Protein AF-A0A940QTY8-F1 (afdb_monomer)

Sequence (105 aa):
MDQAISETNRRRKIQEAYNQEHGITPQTVKKSVRNIMASIYEADYLTIPAVSDVEEAYVSIKEIPLMIQKLKTEMKEAASHLEFERAAEIRDKIHRLEEMELKIG

Secondary structure (DSSP, 8-state):
-HHHHHHHHHHHHHHHHHHHHTTPPP---------TTHHHHTTT----------------TTTHHHHHHHHHHHHHHHHHTT-HHHHHHHHHHHHHHHHHHHHH-

pLDDT: mean 78.76, std 20.01, range [36.22, 97.88]

Mean predicted aligned error: 15.87 Å

Structure (mmCIF, N/CA/C/O backbone):
data_AF-A0A940QTY8-F1
#
_entry.id   AF-A0A940QTY8-F1
#
loop_
_atom_site.group_PDB
_atom_site.id
_atom_site.type_symbol
_atom_site.label_atom_id
_atom_site.label_alt_id
_atom_site.label_comp_id
_atom_site.label_asym_id
_atom_site.label_entity_id
_atom_site.label_seq_id
_atom_site.pdbx_PDB_ins_code
_atom_site.Cartn_x
_atom_site.Cartn_y
_atom_site.Cartn_z
_atom_site.occupancy
_atom_site.B_iso_or_equiv
_atom_site.auth_seq_id
_atom_site.auth_comp_id
_atom_site.auth_asym_id
_atom_site.auth_atom_id
_atom_site.pdbx_PDB_model_num
ATOM 1 N N . MET A 1 1 ? 10.188 7.078 23.106 1.00 65.44 1 MET A N 1
ATOM 2 C CA . MET A 1 1 ? 9.617 5.775 22.689 1.00 65.44 1 MET A CA 1
ATOM 3 C C . MET A 1 1 ? 8.680 5.229 23.768 1.00 65.44 1 MET A C 1
ATOM 5 O O . MET A 1 1 ? 7.550 4.871 23.461 1.00 65.44 1 MET A O 1
ATOM 9 N N . ASP A 1 2 ? 9.090 5.305 25.034 1.00 81.88 2 ASP A N 1
ATOM 10 C CA . ASP A 1 2 ? 8.349 4.789 26.198 1.00 81.88 2 ASP A CA 1
ATOM 11 C C . ASP A 1 2 ? 6.945 5.379 26.396 1.00 81.88 2 ASP A C 1
ATOM 13 O O . ASP A 1 2 ? 6.023 4.667 26.794 1.00 81.88 2 ASP A O 1
ATOM 17 N N . GLN A 1 3 ? 6.739 6.658 26.058 1.00 89.06 3 GLN A N 1
ATOM 18 C CA . GLN A 1 3 ? 5.425 7.306 26.165 1.00 89.06 3 GLN A CA 1
ATOM 19 C C . GLN A 1 3 ? 4.392 6.714 25.193 1.00 89.06 3 GLN A C 1
ATOM 21 O O . GLN A 1 3 ? 3.261 6.444 25.589 1.00 89.06 3 GLN A O 1
ATOM 26 N N . ALA 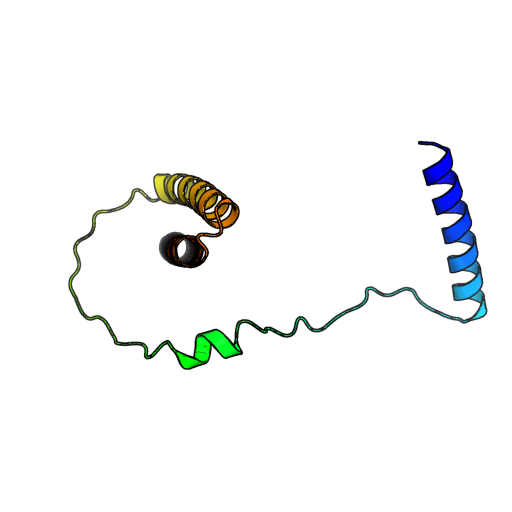A 1 4 ? 4.779 6.454 23.939 1.00 91.56 4 ALA A N 1
ATOM 27 C CA . ALA A 1 4 ? 3.879 5.892 22.929 1.00 91.56 4 ALA A CA 1
ATOM 28 C C . ALA A 1 4 ? 3.485 4.443 23.260 1.00 91.56 4 ALA A C 1
ATOM 30 O O . ALA A 1 4 ? 2.327 4.052 23.100 1.00 91.56 4 ALA A O 1
ATOM 31 N N . ILE A 1 5 ? 4.438 3.660 23.777 1.00 94.31 5 ILE A N 1
ATOM 32 C CA . ILE A 1 5 ? 4.196 2.284 24.228 1.00 94.31 5 ILE A CA 1
ATOM 33 C C . ILE A 1 5 ? 3.266 2.286 25.448 1.00 94.31 5 ILE A C 1
ATOM 35 O O . ILE A 1 5 ? 2.290 1.536 25.483 1.00 94.31 5 ILE A O 1
ATOM 39 N N . SER A 1 6 ? 3.514 3.167 26.420 1.00 95.38 6 SER A N 1
ATOM 40 C CA . SER A 1 6 ? 2.681 3.296 27.622 1.00 95.38 6 SER A CA 1
ATOM 41 C C . SER A 1 6 ? 1.244 3.697 27.287 1.00 95.38 6 SER A C 1
ATOM 43 O O . SER A 1 6 ? 0.301 3.087 27.790 1.00 95.38 6 SER A O 1
ATOM 45 N N . GLU A 1 7 ? 1.063 4.662 26.385 1.00 96.31 7 GLU A N 1
ATOM 46 C CA . GLU A 1 7 ? -0.261 5.090 25.924 1.00 96.31 7 GLU A CA 1
ATOM 47 C C . GLU A 1 7 ? -0.980 3.981 25.137 1.00 96.31 7 GLU A C 1
ATOM 49 O O . GLU A 1 7 ? -2.177 3.757 25.328 1.00 96.31 7 GLU A O 1
ATOM 54 N N . THR A 1 8 ? -0.253 3.212 24.320 1.00 95.88 8 THR A N 1
ATOM 55 C CA . THR A 1 8 ? -0.802 2.037 23.620 1.00 95.88 8 THR A CA 1
ATOM 56 C C . THR A 1 8 ? -1.308 0.990 24.611 1.00 95.88 8 THR A C 1
ATOM 58 O O . THR A 1 8 ? -2.430 0.499 24.479 1.00 95.88 8 THR A O 1
ATOM 61 N N . ASN A 1 9 ? -0.517 0.685 25.643 1.00 96.44 9 ASN A N 1
ATOM 62 C CA . ASN A 1 9 ? -0.893 -0.274 26.679 1.00 96.44 9 ASN A CA 1
ATOM 63 C C . ASN A 1 9 ? -2.088 0.216 27.506 1.00 96.44 9 ASN A C 1
ATOM 65 O O . ASN A 1 9 ? -2.982 -0.572 27.814 1.00 96.44 9 ASN A O 1
ATOM 69 N N . ARG A 1 10 ? -2.146 1.516 27.827 1.00 97.12 10 ARG A N 1
ATOM 70 C CA . ARG A 1 10 ? -3.295 2.127 28.510 1.00 97.12 10 ARG A CA 1
ATOM 71 C C . ARG A 1 10 ? -4.578 1.962 27.691 1.00 97.12 10 ARG A C 1
ATOM 73 O O . ARG A 1 10 ? -5.580 1.507 28.236 1.00 97.12 10 ARG A O 1
ATOM 80 N N . ARG A 1 11 ? -4.552 2.287 26.392 1.00 97.31 11 ARG A N 1
ATOM 81 C CA . ARG A 1 11 ? -5.718 2.148 25.497 1.00 97.31 11 ARG A CA 1
ATOM 82 C C . ARG A 1 11 ? -6.150 0.697 25.335 1.00 97.31 11 ARG A C 1
ATOM 84 O O . ARG A 1 11 ? -7.344 0.420 25.397 1.00 97.31 11 ARG A O 1
ATOM 91 N N . ARG A 1 12 ? -5.195 -0.224 25.175 1.00 96.19 12 ARG A N 1
ATOM 92 C CA . ARG A 1 12 ? -5.483 -1.654 25.016 1.00 96.19 12 ARG A CA 1
ATOM 93 C C . ARG A 1 12 ? -6.219 -2.227 26.227 1.00 96.19 12 ARG A C 1
ATOM 95 O O . ARG A 1 12 ? -7.234 -2.883 26.040 1.00 96.19 12 ARG A O 1
ATOM 102 N N . LYS A 1 13 ? -5.789 -1.895 27.451 1.00 96.88 13 LYS A N 1
ATOM 103 C CA . LYS A 1 13 ? -6.476 -2.328 28.683 1.00 96.88 13 LYS A CA 1
ATOM 104 C C . LYS A 1 13 ? -7.940 -1.881 28.733 1.00 96.88 13 LYS A C 1
ATOM 106 O O . LYS A 1 13 ? -8.805 -2.663 29.106 1.00 96.88 13 LYS A O 1
ATOM 111 N N . ILE A 1 14 ? -8.218 -0.635 28.341 1.00 97.00 14 ILE A N 1
ATOM 112 C CA . ILE A 1 14 ? -9.589 -0.098 28.302 1.00 97.00 14 ILE A CA 1
ATOM 113 C C . ILE A 1 14 ? -10.430 -0.854 27.264 1.00 97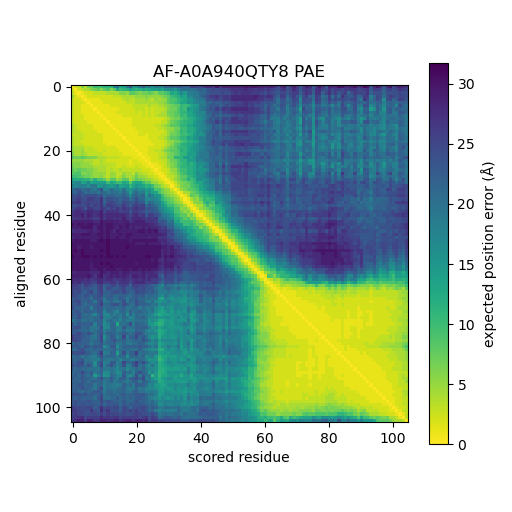.00 14 ILE A C 1
ATOM 115 O O . ILE A 1 14 ? -11.563 -1.231 27.546 1.00 97.00 14 ILE A O 1
ATOM 119 N N . GLN A 1 15 ? -9.867 -1.103 26.079 1.00 96.62 15 GLN A N 1
ATOM 120 C CA . GLN A 1 15 ? -10.546 -1.832 25.003 1.00 96.62 15 GLN A CA 1
ATOM 121 C C . GLN A 1 15 ? -10.851 -3.284 25.394 1.00 96.62 15 GLN A C 1
ATOM 123 O O . GLN A 1 15 ? -11.947 -3.764 25.134 1.00 96.62 15 GLN A O 1
ATOM 128 N N . GLU A 1 16 ? -9.911 -3.976 26.038 1.00 96.50 16 GLU A N 1
ATOM 129 C CA . GLU A 1 16 ? -10.097 -5.353 26.510 1.00 96.50 16 GLU A CA 1
ATOM 130 C C . GLU A 1 16 ? -11.180 -5.446 27.586 1.00 96.50 16 GLU A C 1
ATOM 132 O O . GLU A 1 16 ? -12.050 -6.309 27.486 1.00 96.50 16 GLU A O 1
ATOM 137 N N . ALA A 1 17 ? -11.173 -4.534 28.565 1.00 96.62 17 ALA A N 1
ATOM 138 C CA . ALA A 1 17 ? -12.197 -4.482 29.606 1.00 96.62 17 ALA A CA 1
ATOM 139 C C . ALA A 1 17 ? -13.593 -4.242 29.012 1.00 96.62 17 ALA A C 1
ATOM 141 O O . ALA A 1 17 ? -14.527 -4.980 29.316 1.00 96.62 17 ALA A O 1
ATOM 142 N N . TYR A 1 18 ? -13.711 -3.273 28.099 1.00 97.31 18 TYR A N 1
ATOM 143 C CA . TYR A 1 18 ? -14.965 -2.993 27.402 1.00 97.31 18 TYR A CA 1
ATOM 144 C C . TYR A 1 18 ? -15.452 -4.206 26.600 1.00 97.31 18 TYR A C 1
ATOM 146 O O . TYR A 1 18 ? -16.621 -4.580 26.680 1.00 97.31 18 TYR A O 1
ATOM 154 N N . ASN A 1 19 ? -14.549 -4.862 25.868 1.00 96.88 19 ASN A N 1
ATOM 155 C CA . ASN A 1 19 ? -14.883 -6.042 25.079 1.00 96.88 19 ASN A CA 1
ATOM 156 C C . ASN A 1 19 ? -15.358 -7.210 25.951 1.00 96.88 19 ASN A C 1
ATOM 158 O O . ASN A 1 19 ? -16.317 -7.879 25.581 1.00 96.88 19 ASN A O 1
ATOM 162 N N . GLN A 1 20 ? -14.723 -7.443 27.105 1.00 95.31 20 GLN A N 1
ATOM 163 C CA . GLN A 1 20 ? -15.136 -8.482 28.053 1.00 95.31 20 GLN A CA 1
ATOM 164 C C . GLN A 1 20 ? -16.509 -8.183 28.661 1.00 95.31 20 GLN A C 1
ATOM 166 O O . GLN A 1 20 ? -17.362 -9.066 28.683 1.00 95.31 20 GLN A O 1
ATOM 171 N N . GLU A 1 21 ? -16.739 -6.942 29.097 1.00 96.56 21 GLU A N 1
ATOM 172 C CA . GLU A 1 21 ? -18.019 -6.502 29.666 1.00 96.56 21 GLU A CA 1
ATOM 173 C C . GLU A 1 21 ? -19.178 -6.647 28.666 1.00 96.56 21 GLU A C 1
ATOM 175 O O . GLU A 1 21 ? -20.284 -7.023 29.045 1.00 96.56 21 GLU A O 1
ATOM 180 N N . HIS A 1 22 ? -18.916 -6.409 27.378 1.00 95.62 22 HIS A N 1
ATOM 181 C CA . HIS A 1 22 ? -19.935 -6.404 26.324 1.00 95.62 22 HIS A CA 1
ATOM 182 C C . HIS A 1 22 ? -19.964 -7.691 25.481 1.00 95.62 22 HIS A C 1
ATOM 184 O O . HIS A 1 22 ? -20.710 -7.766 24.505 1.00 95.62 22 HIS A O 1
ATOM 190 N N . GLY A 1 23 ? -19.144 -8.697 25.807 1.00 93.88 23 GLY A N 1
ATOM 191 C CA . GLY A 1 23 ? -19.044 -9.940 25.031 1.00 93.88 23 GLY A CA 1
ATOM 192 C C . GLY A 1 23 ? -18.564 -9.747 23.582 1.00 93.88 23 GLY A C 1
ATOM 193 O O . GLY A 1 23 ? -18.889 -10.549 22.705 1.00 93.88 23 GLY A O 1
ATOM 194 N N . ILE A 1 24 ? -17.807 -8.684 23.299 1.00 94.31 24 ILE A N 1
ATOM 195 C CA . ILE A 1 24 ? -17.313 -8.356 21.957 1.00 94.31 24 ILE A CA 1
ATOM 196 C C . ILE A 1 24 ? -16.056 -9.178 21.668 1.00 94.31 24 ILE A C 1
ATOM 198 O O . ILE A 1 24 ? -15.036 -9.048 22.341 1.00 94.31 24 ILE A O 1
ATOM 202 N N . THR A 1 25 ? -16.097 -9.981 20.605 1.00 92.81 25 THR A N 1
ATOM 203 C CA . THR A 1 25 ? -14.902 -10.642 20.063 1.00 92.81 25 THR A CA 1
ATOM 204 C C . THR A 1 25 ? -14.273 -9.746 18.991 1.00 92.81 25 THR A C 1
ATOM 206 O O . THR A 1 25 ? -14.934 -9.472 17.986 1.00 92.81 25 THR A O 1
ATOM 209 N N . PRO A 1 26 ? -13.018 -9.283 19.151 1.00 91.50 26 PRO A N 1
ATOM 210 C CA . PRO A 1 26 ? -12.352 -8.466 18.141 1.00 91.50 26 PRO A CA 1
ATOM 211 C C . PRO A 1 26 ? -12.240 -9.200 16.800 1.00 91.50 26 PRO A C 1
ATOM 213 O O . PRO A 1 26 ? -11.766 -10.334 16.741 1.00 91.50 26 PRO A O 1
ATOM 216 N N . GLN A 1 27 ? -12.636 -8.543 15.711 1.00 91.31 27 GLN A N 1
ATOM 217 C CA . GLN A 1 27 ? -12.519 -9.068 14.350 1.00 91.31 27 GLN A CA 1
ATOM 218 C C . GLN A 1 27 ? -11.958 -8.004 13.405 1.00 91.31 27 GLN A C 1
ATOM 220 O O . GLN A 1 27 ? -12.172 -6.805 13.588 1.00 91.31 27 GLN A O 1
ATOM 225 N N . THR A 1 28 ? -11.244 -8.442 12.366 1.00 91.44 28 THR A N 1
ATOM 226 C CA . THR A 1 28 ? -10.752 -7.548 11.314 1.00 91.44 28 THR A CA 1
ATOM 227 C C . THR A 1 28 ? -11.922 -6.981 10.516 1.00 91.44 28 THR A C 1
ATOM 229 O O . THR A 1 28 ? -12.769 -7.726 10.021 1.00 91.44 28 THR A O 1
ATOM 232 N N . VAL A 1 29 ? -11.944 -5.661 10.332 1.00 86.94 29 VAL A N 1
ATOM 233 C CA . VAL A 1 29 ? -12.947 -5.000 9.492 1.00 86.94 29 VAL A CA 1
ATOM 234 C C . VAL A 1 29 ? -12.771 -5.451 8.039 1.00 86.94 29 VAL A C 1
ATOM 236 O O . VAL A 1 29 ? -11.781 -5.112 7.392 1.00 86.94 29 VAL A O 1
ATOM 239 N N . LYS A 1 30 ? -13.749 -6.182 7.500 1.00 80.31 30 LYS A N 1
ATOM 240 C CA . LYS A 1 30 ? -13.819 -6.520 6.073 1.00 80.31 30 LYS A CA 1
ATOM 241 C C . LYS A 1 30 ? -14.614 -5.437 5.344 1.00 80.31 30 LYS A C 1
ATOM 243 O O . LYS A 1 30 ? -15.840 -5.442 5.380 1.00 80.31 30 LYS A O 1
ATOM 248 N N . LYS A 1 31 ? -13.932 -4.491 4.693 1.00 77.12 31 LYS A N 1
ATOM 249 C CA . LYS A 1 31 ? -14.582 -3.557 3.759 1.00 77.12 31 LYS A CA 1
ATOM 250 C C . LYS A 1 31 ? -14.540 -4.159 2.360 1.00 77.12 31 LYS A C 1
ATOM 252 O O . LYS A 1 31 ? -13.467 -4.527 1.891 1.00 77.12 31 LYS A O 1
ATOM 257 N N . SER A 1 32 ? -15.687 -4.238 1.689 1.00 69.06 32 SER A N 1
ATOM 258 C CA . SER A 1 32 ? -15.719 -4.513 0.253 1.00 69.06 32 SER A CA 1
ATOM 259 C C . SER A 1 32 ? -14.955 -3.394 -0.453 1.00 69.06 32 SER A C 1
ATOM 261 O O . SER A 1 32 ? -15.381 -2.235 -0.403 1.00 69.06 32 SER A O 1
ATOM 263 N N . VAL A 1 33 ? -13.827 -3.712 -1.083 1.00 64.25 33 VAL A N 1
ATOM 264 C CA . VAL A 1 33 ? -13.177 -2.778 -2.001 1.00 64.25 33 VAL A CA 1
ATOM 265 C C . VAL A 1 33 ? -14.149 -2.620 -3.163 1.00 64.25 33 VAL A C 1
ATOM 267 O O . VAL A 1 33 ? -14.330 -3.548 -3.948 1.00 64.25 33 VAL A O 1
ATOM 270 N N . ARG A 1 34 ? -14.856 -1.487 -3.239 1.00 61.03 34 ARG A N 1
ATOM 271 C CA . ARG A 1 34 ? -15.593 -1.164 -4.462 1.00 61.03 34 ARG A CA 1
ATOM 272 C C . ARG A 1 34 ? -14.537 -1.040 -5.546 1.00 61.03 34 ARG A C 1
ATOM 274 O O . ARG A 1 34 ? -13.676 -0.168 -5.461 1.00 61.03 34 ARG A O 1
ATOM 281 N N . ASN A 1 35 ? -14.568 -1.954 -6.507 1.00 54.94 35 ASN A N 1
ATOM 282 C CA . ASN A 1 35 ? -13.680 -1.926 -7.652 1.00 54.94 35 ASN A CA 1
ATOM 283 C C . ASN A 1 35 ? -14.149 -0.797 -8.581 1.00 54.94 35 ASN A C 1
ATOM 285 O O . ASN A 1 35 ? -14.866 -1.028 -9.543 1.00 54.94 35 ASN A O 1
ATOM 289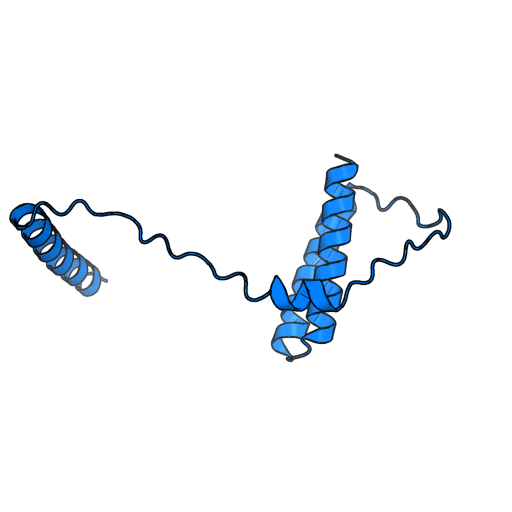 N N . ILE A 1 36 ? -13.808 0.445 -8.223 1.00 59.72 36 ILE A N 1
ATOM 290 C CA . ILE A 1 36 ? -14.148 1.654 -8.992 1.00 59.72 36 ILE A CA 1
ATOM 291 C C . ILE A 1 36 ? -13.508 1.592 -10.388 1.00 59.72 36 ILE A C 1
ATOM 293 O O . ILE A 1 36 ? -14.019 2.181 -11.333 1.00 59.72 36 ILE A O 1
ATOM 297 N N . MET A 1 37 ? -12.414 0.841 -10.530 1.00 56.56 37 MET A N 1
ATOM 298 C CA . MET A 1 37 ? -11.739 0.661 -11.809 1.00 56.56 37 MET A CA 1
ATOM 299 C C . MET A 1 37 ? -12.520 -0.273 -12.740 1.00 56.56 37 MET A C 1
ATOM 301 O O . MET A 1 37 ? -12.582 0.008 -13.927 1.00 56.56 37 MET A O 1
ATOM 305 N N . ALA A 1 38 ? -13.196 -1.314 -12.240 1.00 56.34 38 ALA A N 1
ATOM 306 C CA . ALA A 1 38 ? -13.931 -2.253 -13.098 1.00 56.34 38 ALA A CA 1
ATOM 307 C C . ALA A 1 38 ? -14.944 -1.562 -14.034 1.00 56.34 38 ALA A C 1
ATOM 309 O O . ALA A 1 38 ? -15.010 -1.897 -15.211 1.00 56.34 38 ALA A O 1
ATOM 310 N N . SER A 1 39 ? -15.658 -0.536 -13.554 1.00 53.31 39 SER A N 1
ATOM 311 C CA . SER A 1 39 ? -16.647 0.180 -14.374 1.00 53.31 39 SER A CA 1
ATOM 312 C C . SER A 1 39 ? -16.044 1.095 -15.444 1.00 53.31 39 SER A C 1
ATOM 314 O O . SER A 1 39 ? -16.747 1.458 -16.378 1.00 53.31 39 SER A O 1
ATOM 316 N N . ILE A 1 40 ? -14.777 1.506 -15.305 1.00 51.34 40 ILE A N 1
ATOM 317 C CA . ILE A 1 40 ? -14.090 2.349 -16.301 1.00 51.34 40 ILE A CA 1
ATOM 318 C C . ILE A 1 40 ? -13.473 1.471 -17.397 1.00 51.34 40 ILE A C 1
ATOM 320 O O . ILE A 1 40 ? -13.506 1.839 -18.565 1.00 51.34 40 ILE A O 1
ATOM 324 N N . TYR A 1 41 ? -12.961 0.288 -17.042 1.00 48.03 41 TYR A N 1
ATOM 325 C CA . TYR A 1 41 ? -12.347 -0.624 -18.011 1.00 48.03 41 TYR A CA 1
ATOM 326 C C . TYR A 1 41 ? -13.364 -1.308 -18.930 1.00 48.03 41 TYR A C 1
ATOM 328 O O . TYR A 1 41 ? -13.059 -1.534 -20.094 1.00 48.03 41 TYR A O 1
ATOM 336 N N . GLU A 1 42 ? -14.574 -1.623 -18.464 1.00 51.19 42 GLU A N 1
ATOM 337 C CA . GLU A 1 42 ? -15.557 -2.316 -19.316 1.00 51.19 42 GLU A CA 1
ATOM 338 C C . GLU A 1 42 ? -16.115 -1.454 -20.462 1.00 51.19 42 GLU A C 1
ATOM 340 O O . GLU A 1 42 ? -16.675 -2.003 -21.408 1.00 51.19 42 GLU A O 1
ATOM 345 N N . ALA A 1 43 ? -15.954 -0.126 -20.420 1.00 49.81 43 ALA A N 1
ATOM 346 C CA . ALA A 1 43 ? -16.553 0.766 -21.413 1.00 49.81 43 ALA A CA 1
ATOM 347 C C . ALA A 1 43 ? -15.725 0.950 -22.702 1.00 49.81 43 ALA A C 1
ATOM 349 O O . ALA A 1 43 ? -16.316 1.306 -23.717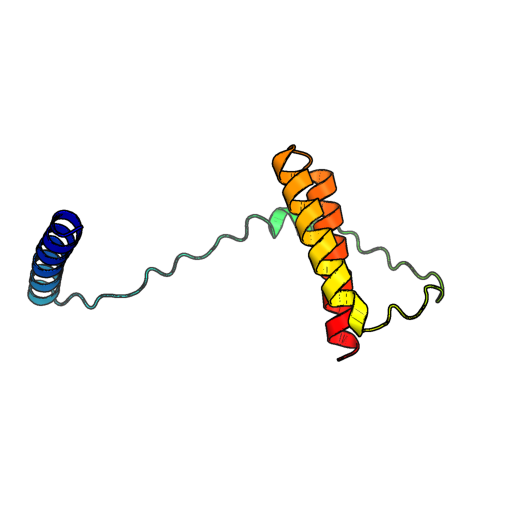 1.00 49.81 43 ALA A O 1
ATOM 350 N N . ASP A 1 44 ? -14.407 0.697 -22.689 1.00 45.09 44 ASP A N 1
ATOM 351 C CA . ASP A 1 44 ? -13.517 1.110 -23.797 1.00 45.09 44 ASP A CA 1
ATOM 352 C C . ASP A 1 44 ? -12.717 -0.020 -24.470 1.00 45.09 44 ASP A C 1
ATOM 354 O O . ASP A 1 44 ? -12.100 0.189 -25.515 1.00 45.09 44 ASP A O 1
ATOM 358 N N . TYR A 1 45 ? -12.750 -1.251 -23.950 1.00 44.38 45 TYR A N 1
ATOM 359 C CA . TYR A 1 45 ? -12.074 -2.381 -24.599 1.00 44.38 45 TYR A CA 1
ATOM 360 C C . TYR A 1 45 ? -13.032 -3.168 -25.499 1.00 44.38 45 TYR A C 1
ATOM 362 O O . TYR A 1 45 ? -13.418 -4.299 -25.202 1.00 44.38 45 TYR A O 1
ATOM 370 N N . LEU A 1 46 ? -13.355 -2.602 -26.666 1.00 44.50 46 LEU A N 1
ATOM 371 C CA . LEU A 1 46 ? -13.656 -3.433 -27.832 1.00 44.50 46 LEU A CA 1
ATOM 372 C C . LEU A 1 46 ? -12.385 -4.228 -28.144 1.00 44.50 46 LEU A C 1
ATOM 374 O O . LEU A 1 46 ? -11.412 -3.706 -28.684 1.00 44.50 46 LEU A O 1
ATOM 378 N N . THR A 1 47 ? -12.372 -5.494 -27.741 1.00 49.88 47 THR A N 1
ATOM 379 C CA . THR A 1 47 ? -11.280 -6.427 -28.013 1.00 49.88 47 THR A CA 1
ATOM 380 C C . THR A 1 47 ? -11.274 -6.724 -29.510 1.00 49.88 47 THR A C 1
ATOM 382 O O . THR A 1 47 ? -11.928 -7.650 -29.984 1.00 49.88 47 THR A O 1
ATOM 385 N N . ILE A 1 48 ? -10.570 -5.898 -30.285 1.00 48.69 48 ILE A N 1
ATOM 386 C CA . ILE A 1 48 ? -10.256 -6.203 -31.679 1.00 48.69 48 ILE A CA 1
ATOM 387 C C . ILE A 1 48 ? -9.261 -7.372 -31.649 1.00 48.69 48 ILE A C 1
ATOM 389 O O . ILE A 1 48 ? -8.188 -7.227 -31.055 1.00 48.69 48 ILE A O 1
ATOM 393 N N . PRO A 1 49 ? -9.571 -8.535 -32.251 1.00 44.38 49 PRO A N 1
ATOM 394 C CA . PRO A 1 49 ? -8.596 -9.603 -32.385 1.00 44.38 49 PRO A CA 1
ATOM 395 C C . PRO A 1 49 ? -7.545 -9.147 -33.399 1.00 44.38 49 PRO A C 1
ATOM 397 O O . PRO A 1 49 ? -7.758 -9.211 -34.609 1.00 44.38 49 PRO A O 1
ATOM 400 N N . ALA A 1 50 ? -6.416 -8.639 -32.908 1.00 46.66 50 ALA A N 1
ATOM 401 C CA . ALA A 1 50 ? -5.257 -8.374 -33.743 1.00 46.66 50 ALA A CA 1
ATOM 402 C C . ALA A 1 50 ? -4.640 -9.720 -34.148 1.00 46.66 50 ALA A C 1
ATOM 404 O O . ALA A 1 50 ? -3.860 -10.322 -33.413 1.00 46.66 50 ALA A O 1
ATOM 405 N N . VAL A 1 51 ? -5.047 -10.215 -35.316 1.00 46.53 51 VAL A N 1
ATOM 406 C CA . VAL A 1 51 ? -4.282 -11.199 -36.077 1.00 46.53 51 VAL A CA 1
ATOM 407 C C . VAL A 1 51 ? -3.190 -10.420 -36.801 1.00 46.53 51 VAL A C 1
ATOM 409 O O . VAL A 1 51 ? -3.470 -9.761 -37.797 1.00 46.53 51 VAL A O 1
ATOM 412 N N . SER A 1 52 ? -1.962 -10.464 -36.293 1.00 40.31 52 SER A N 1
ATOM 413 C CA . SER A 1 52 ? -0.778 -10.112 -37.080 1.00 40.31 52 SER A CA 1
ATOM 414 C C . SER A 1 52 ? 0.464 -10.753 -36.470 1.00 40.31 52 SER A C 1
ATOM 416 O O . SER A 1 52 ? 0.920 -10.353 -35.403 1.00 40.31 52 SER A O 1
ATOM 418 N N . ASP A 1 53 ? 0.905 -11.795 -37.165 1.00 36.22 53 ASP A N 1
ATOM 419 C CA . ASP A 1 53 ? 2.266 -12.257 -37.407 1.00 36.22 53 ASP A CA 1
ATOM 420 C C . ASP A 1 53 ? 3.296 -12.293 -36.268 1.00 36.22 53 ASP A C 1
ATOM 422 O O . ASP A 1 53 ? 3.709 -11.314 -35.653 1.00 36.22 53 ASP 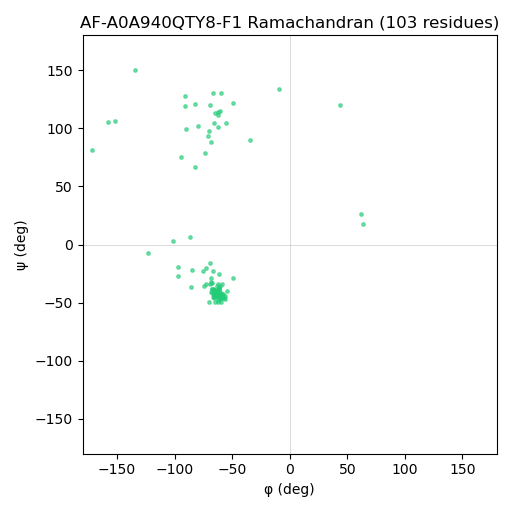A O 1
ATOM 426 N N . VAL A 1 54 ? 3.749 -13.528 -36.078 1.00 46.66 54 VAL A N 1
ATOM 427 C CA . VAL A 1 54 ? 4.908 -13.986 -35.328 1.00 46.66 54 VAL A CA 1
ATOM 428 C C . VAL A 1 54 ? 6.161 -13.276 -35.833 1.00 46.66 54 VAL A C 1
ATOM 430 O O . VAL A 1 54 ? 6.675 -13.663 -36.871 1.00 46.66 54 VAL A O 1
ATOM 433 N N . GLU A 1 55 ? 6.676 -12.296 -35.093 1.00 45.12 55 GLU A N 1
ATOM 434 C CA . GLU A 1 55 ? 8.075 -11.854 -35.180 1.00 45.12 55 GLU A CA 1
ATOM 435 C C . GLU A 1 55 ? 8.383 -10.850 -34.059 1.00 45.12 55 GLU A C 1
ATOM 437 O O . GLU A 1 55 ? 8.396 -9.648 -34.269 1.00 45.12 55 GLU A O 1
ATOM 442 N N . GLU A 1 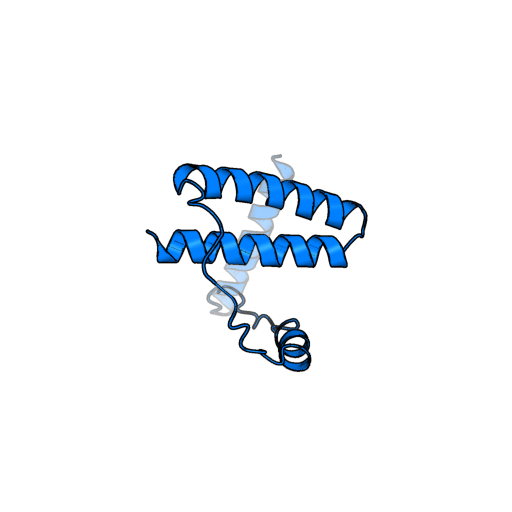56 ? 8.662 -11.324 -32.842 1.00 41.28 56 GLU A N 1
ATOM 443 C CA . GLU A 1 56 ? 9.565 -10.579 -31.959 1.00 41.28 56 GLU A CA 1
ATOM 444 C C . GLU A 1 56 ? 10.270 -11.539 -30.998 1.00 41.28 56 GLU A C 1
ATOM 446 O O . GLU A 1 56 ? 9.683 -12.157 -30.112 1.00 41.28 56 GLU A O 1
ATOM 451 N N . ALA A 1 57 ? 11.547 -11.720 -31.331 1.00 39.69 57 ALA A N 1
ATOM 452 C CA . ALA A 1 57 ? 12.637 -12.391 -30.648 1.00 39.69 57 ALA A CA 1
ATOM 453 C C . ALA A 1 57 ? 12.382 -12.830 -29.200 1.00 39.69 57 ALA A C 1
ATOM 455 O O . ALA A 1 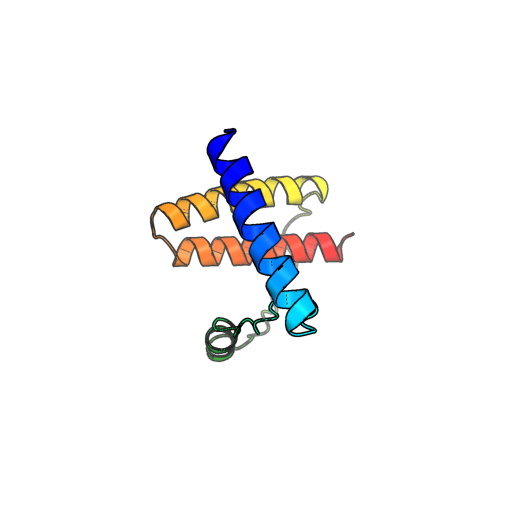57 ? 11.980 -12.039 -28.354 1.00 39.69 57 ALA A O 1
ATOM 456 N N . TYR A 1 58 ? 12.769 -14.079 -28.919 1.00 45.16 58 TYR A N 1
ATOM 457 C CA . TYR A 1 58 ? 13.074 -14.616 -27.595 1.00 45.16 58 TYR A CA 1
ATOM 458 C C . TYR A 1 58 ? 13.722 -13.559 -26.683 1.00 45.16 58 TYR A C 1
ATOM 460 O O . TYR A 1 58 ? 14.948 -13.452 -26.615 1.00 45.16 58 TYR A O 1
ATOM 468 N N . VAL A 1 59 ? 12.912 -12.808 -25.935 1.00 50.16 59 VAL A N 1
ATOM 469 C CA . VAL A 1 59 ? 13.386 -12.157 -24.721 1.00 50.16 59 VAL A CA 1
ATOM 470 C C . VAL A 1 59 ? 13.791 -13.320 -23.836 1.00 50.16 59 VAL A C 1
ATOM 472 O O . VAL A 1 59 ? 12.958 -14.150 -23.466 1.00 50.16 59 VAL A O 1
ATOM 475 N N . SER A 1 60 ? 15.092 -13.459 -23.593 1.00 55.84 60 SER A N 1
ATOM 476 C CA . SER A 1 60 ? 15.608 -14.478 -22.689 1.00 55.84 60 SER A CA 1
ATOM 477 C C . SER A 1 60 ? 14.791 -14.390 -21.403 1.00 55.84 60 SER A C 1
ATOM 479 O O . SER A 1 60 ? 14.735 -13.325 -20.796 1.00 55.84 60 SER A O 1
ATOM 481 N N . ILE A 1 61 ? 14.130 -15.477 -20.995 1.00 59.31 61 ILE A N 1
ATOM 482 C CA . ILE A 1 61 ? 13.226 -15.520 -19.825 1.00 59.31 61 ILE A CA 1
ATOM 483 C C . ILE A 1 61 ? 13.898 -14.905 -18.581 1.00 59.31 61 ILE A C 1
ATOM 485 O O . ILE A 1 61 ? 13.253 -14.308 -17.729 1.00 59.31 61 ILE A O 1
ATOM 489 N N . LYS A 1 62 ? 15.234 -14.980 -18.518 1.00 63.03 62 LYS A N 1
ATOM 490 C CA . LYS A 1 62 ? 16.073 -14.402 -17.460 1.00 63.03 62 LYS A CA 1
ATOM 491 C C . LYS A 1 62 ? 16.078 -12.868 -17.409 1.00 63.03 62 LYS A C 1
ATOM 493 O O . LYS A 1 62 ? 16.413 -12.307 -16.370 1.00 63.03 62 LYS A O 1
ATOM 498 N N . GLU A 1 63 ? 15.752 -12.190 -18.503 1.00 73.81 63 GLU A N 1
ATOM 499 C CA . GLU A 1 63 ? 15.808 -10.730 -18.641 1.00 73.81 63 GLU A CA 1
ATOM 500 C C . GLU A 1 63 ? 14.453 -10.053 -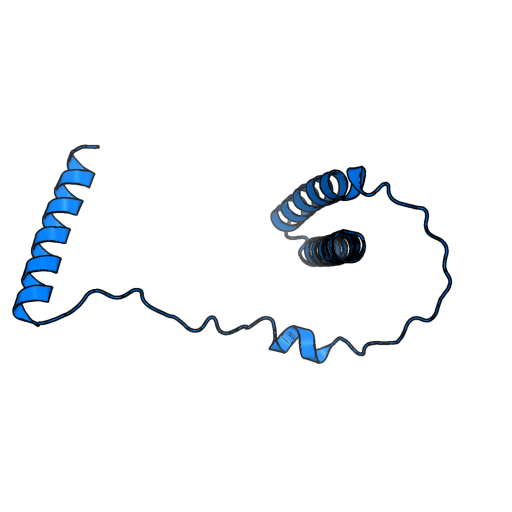18.403 1.00 73.81 63 GLU A C 1
ATOM 502 O O . GLU A 1 63 ? 14.422 -8.867 -18.066 1.00 73.81 63 GLU A O 1
ATOM 507 N N . ILE A 1 64 ? 13.345 -10.802 -18.489 1.00 78.19 64 ILE A N 1
ATOM 508 C CA . ILE A 1 64 ? 11.988 -10.291 -18.233 1.00 78.19 64 ILE A CA 1
ATOM 509 C C . ILE A 1 64 ? 11.887 -9.661 -16.826 1.00 78.19 64 ILE A C 1
ATOM 511 O O . ILE A 1 64 ? 11.447 -8.509 -16.737 1.00 78.19 64 ILE A O 1
ATOM 515 N N . PRO A 1 65 ? 12.381 -10.288 -15.734 1.00 85.31 65 PRO A N 1
ATOM 516 C CA . PRO A 1 65 ? 12.316 -9.677 -14.404 1.00 85.31 65 PRO A CA 1
ATOM 517 C C . PRO A 1 65 ? 13.079 -8.349 -14.310 1.00 85.31 65 PRO A C 1
ATOM 519 O O . PRO A 1 65 ? 12.628 -7.405 -13.656 1.00 85.31 65 PRO A O 1
ATOM 522 N N . LEU A 1 66 ? 14.231 -8.250 -14.983 1.00 87.88 66 LEU A N 1
ATOM 523 C CA . LEU A 1 66 ? 15.044 -7.033 -15.008 1.00 87.88 66 LEU A CA 1
ATOM 524 C C . LEU A 1 66 ? 14.336 -5.913 -15.783 1.00 87.88 66 LEU A C 1
ATOM 526 O O . LEU A 1 66 ? 14.350 -4.756 -15.360 1.00 87.88 66 LEU A O 1
ATOM 530 N N . MET A 1 67 ? 13.693 -6.255 -16.899 1.00 85.62 67 MET A N 1
ATOM 531 C CA . MET A 1 67 ? 12.913 -5.319 -17.704 1.00 85.62 67 MET A CA 1
ATOM 532 C C . MET A 1 67 ? 11.689 -4.804 -16.936 1.00 85.62 67 MET A C 1
ATOM 534 O O . MET A 1 67 ? 11.464 -3.595 -16.890 1.00 85.62 67 MET A O 1
ATOM 538 N N . ILE A 1 68 ? 10.966 -5.688 -16.241 1.00 90.38 68 ILE A N 1
ATOM 539 C CA . ILE A 1 68 ? 9.847 -5.317 -15.364 1.00 90.38 68 ILE A CA 1
ATOM 540 C C . ILE A 1 68 ? 10.310 -4.351 -14.265 1.00 90.38 68 ILE A C 1
ATOM 542 O O . ILE A 1 68 ? 9.627 -3.365 -13.992 1.00 90.38 68 ILE A O 1
ATOM 546 N N . GLN A 1 69 ? 11.472 -4.578 -13.639 1.00 93.00 69 GLN A N 1
ATOM 547 C CA . GLN A 1 69 ? 11.990 -3.654 -12.621 1.00 93.00 69 GLN A CA 1
ATOM 548 C C . GLN A 1 69 ? 12.297 -2.257 -13.176 1.00 93.00 69 GLN A C 1
ATOM 550 O O . GLN A 1 69 ? 11.977 -1.255 -12.526 1.00 93.00 69 GLN A O 1
ATOM 555 N N . LYS A 1 70 ? 12.878 -2.176 -14.378 1.00 94.00 70 LYS A N 1
ATOM 556 C CA . LYS A 1 70 ? 13.132 -0.893 -15.049 1.00 94.00 70 LYS A CA 1
ATOM 557 C C . LYS A 1 70 ? 11.823 -0.159 -15.337 1.00 94.00 70 LYS A C 1
ATOM 559 O O . LYS A 1 70 ? 11.667 0.984 -14.916 1.00 94.00 70 LYS A O 1
ATOM 564 N N . LEU A 1 71 ? 10.851 -0.849 -15.935 1.00 94.56 71 LEU A N 1
ATOM 565 C CA . LEU A 1 71 ? 9.529 -0.290 -16.229 1.00 94.56 71 LEU A CA 1
ATOM 566 C C . LEU A 1 71 ? 8.786 0.141 -14.956 1.00 94.56 71 LEU A C 1
ATOM 568 O O . LEU A 1 71 ? 8.163 1.196 -14.935 1.00 94.56 71 LEU A O 1
ATOM 572 N N . LYS A 1 72 ? 8.891 -0.611 -13.850 1.00 94.50 72 LYS A N 1
ATOM 573 C CA . LYS A 1 72 ? 8.299 -0.220 -12.555 1.00 94.50 72 LYS A CA 1
ATOM 574 C C . LYS A 1 72 ? 8.895 1.082 -12.016 1.00 94.50 72 LYS A C 1
ATOM 576 O O . LYS A 1 72 ? 8.182 1.845 -11.365 1.00 94.50 72 LYS A O 1
ATOM 581 N N . THR A 1 73 ? 10.179 1.327 -12.265 1.00 97.19 73 THR A N 1
ATOM 582 C CA . THR A 1 73 ? 10.838 2.588 -11.897 1.00 97.19 73 THR A CA 1
ATOM 583 C C . THR A 1 73 ? 10.328 3.735 -12.765 1.00 97.19 73 THR A C 1
ATOM 585 O O . THR A 1 73 ? 9.864 4.733 -12.220 1.00 97.19 73 THR A O 1
ATOM 588 N N . GLU A 1 74 ? 10.299 3.550 -14.087 1.00 95.81 74 GLU A N 1
ATOM 589 C CA . GLU A 1 74 ? 9.810 4.559 -15.038 1.00 95.81 74 GLU A CA 1
ATOM 590 C C . GLU A 1 74 ? 8.330 4.907 -14.806 1.00 95.81 74 GLU A C 1
ATOM 592 O O . GLU A 1 74 ? 7.951 6.074 -14.805 1.00 95.81 74 GLU A O 1
ATOM 597 N N . MET A 1 75 ? 7.485 3.914 -14.510 1.00 97.19 75 MET A N 1
ATOM 598 C CA . MET A 1 75 ? 6.073 4.125 -14.173 1.00 97.19 75 MET A CA 1
ATOM 599 C C . MET A 1 75 ? 5.908 5.019 -12.939 1.00 97.19 75 MET A C 1
ATOM 601 O O . MET A 1 75 ? 5.037 5.888 -12.910 1.00 97.19 75 MET A O 1
ATOM 605 N N . LYS A 1 76 ? 6.728 4.800 -11.900 1.00 95.94 76 LYS A N 1
ATOM 606 C CA . LYS A 1 76 ? 6.699 5.614 -10.676 1.00 95.94 76 LYS A CA 1
ATOM 607 C C . LYS A 1 76 ? 7.170 7.039 -10.941 1.00 95.94 76 LYS A C 1
ATOM 609 O O . LYS A 1 76 ? 6.597 7.965 -10.376 1.00 95.94 76 LYS A O 1
ATOM 614 N N . GLU A 1 77 ? 8.181 7.204 -11.784 1.00 97.88 77 GLU A N 1
ATOM 615 C CA . GLU A 1 77 ? 8.682 8.513 -12.199 1.00 97.88 77 GLU A CA 1
ATOM 616 C C . GLU A 1 77 ? 7.618 9.280 -12.998 1.00 97.88 77 GLU A C 1
ATOM 618 O O . GLU A 1 77 ? 7.249 10.386 -12.605 1.00 97.88 77 GLU A O 1
ATOM 623 N N . ALA A 1 78 ? 7.008 8.657 -14.011 1.00 96.69 78 ALA A N 1
ATOM 624 C CA . ALA A 1 78 ? 5.896 9.233 -14.771 1.00 96.69 78 ALA A CA 1
ATOM 625 C C . ALA A 1 78 ? 4.720 9.632 -13.858 1.00 96.69 78 ALA A C 1
ATOM 627 O O . ALA A 1 78 ? 4.209 10.748 -13.939 1.00 96.69 78 ALA A O 1
ATOM 628 N N . ALA A 1 79 ? 4.343 8.768 -12.908 1.00 96.12 79 ALA A N 1
ATOM 629 C CA . ALA A 1 79 ? 3.306 9.084 -11.927 1.00 96.12 79 ALA A CA 1
ATOM 630 C C . ALA A 1 79 ? 3.692 10.260 -11.010 1.00 96.12 79 ALA A C 1
ATOM 632 O O . ALA A 1 79 ? 2.831 11.063 -10.650 1.00 96.12 79 ALA A O 1
ATOM 633 N N . SER A 1 80 ? 4.974 10.393 -10.649 1.00 96.12 80 SER A N 1
ATOM 634 C CA . SER A 1 80 ? 5.471 11.525 -9.855 1.00 96.12 80 SER A CA 1
ATOM 635 C C . SER A 1 80 ? 5.428 12.850 -10.622 1.00 96.12 80 SER A C 1
ATOM 637 O O . SER A 1 80 ? 5.202 13.898 -10.018 1.00 96.12 80 SER A O 1
ATOM 639 N N . HIS A 1 81 ? 5.553 12.791 -11.950 1.00 97.19 81 HIS A N 1
ATOM 640 C CA . HIS A 1 81 ? 5.407 13.926 -12.861 1.00 97.19 81 HIS A CA 1
ATOM 641 C C . HIS A 1 81 ? 3.959 14.190 -13.299 1.00 97.19 81 HIS A C 1
ATOM 643 O O . HIS A 1 81 ? 3.729 15.078 -14.115 1.00 97.19 81 HIS A O 1
ATOM 649 N N . LEU A 1 82 ? 2.977 13.475 -12.731 1.00 95.62 82 LEU A N 1
ATOM 650 C CA . LEU A 1 82 ? 1.553 13.560 -13.087 1.00 95.62 82 LEU A CA 1
ATOM 651 C C . LEU A 1 82 ? 1.242 13.114 -14.532 1.00 95.62 82 LEU A C 1
ATOM 653 O O . LEU A 1 82 ? 0.158 13.382 -15.047 1.00 95.62 82 LEU A O 1
ATOM 657 N N . GLU A 1 83 ? 2.155 12.378 -15.173 1.00 96.81 83 GLU A N 1
ATOM 658 C CA . GLU A 1 83 ? 1.983 11.780 -16.503 1.00 96.81 83 GLU A CA 1
ATOM 659 C C . GLU A 1 83 ? 1.217 10.448 -16.396 1.00 96.81 83 GLU A C 1
ATOM 661 O O . GLU A 1 83 ? 1.757 9.359 -16.608 1.00 96.81 83 GLU A O 1
ATOM 666 N N . PHE A 1 84 ? -0.060 10.512 -16.007 1.00 93.69 84 PHE A N 1
ATOM 667 C CA . PHE A 1 84 ? -0.845 9.312 -15.692 1.00 93.69 84 PHE A CA 1
ATOM 668 C C . PHE A 1 84 ? -1.133 8.418 -16.901 1.00 93.69 84 PHE A C 1
ATOM 670 O O . PHE A 1 84 ? -1.162 7.199 -16.746 1.00 93.69 84 PHE A O 1
ATOM 677 N N . GLU A 1 85 ? -1.305 8.994 -18.090 1.00 94.62 85 GLU A N 1
ATOM 678 C CA . GLU A 1 85 ? -1.497 8.233 -19.333 1.00 94.62 85 GLU A CA 1
ATOM 679 C C . GLU A 1 85 ? -0.263 7.375 -19.632 1.00 94.62 85 GLU A C 1
ATOM 681 O O . GLU A 1 85 ? -0.364 6.160 -19.795 1.00 94.62 85 GLU A O 1
ATOM 686 N N . ARG A 1 86 ? 0.928 7.978 -19.550 1.00 92.12 86 ARG A N 1
ATOM 687 C CA . ARG A 1 86 ? 2.198 7.268 -19.712 1.00 92.12 86 ARG A CA 1
ATOM 688 C C . ARG A 1 86 ? 2.397 6.197 -18.640 1.00 92.12 86 ARG A C 1
ATOM 690 O O . ARG A 1 86 ? 2.810 5.081 -18.946 1.00 92.12 86 ARG A O 1
ATOM 697 N N . ALA A 1 87 ? 2.084 6.503 -17.381 1.00 94.81 87 ALA A N 1
ATOM 698 C CA . ALA A 1 87 ? 2.154 5.515 -16.307 1.00 94.81 87 ALA A CA 1
ATOM 699 C C . ALA A 1 87 ? 1.193 4.332 -16.549 1.00 94.81 87 ALA A C 1
ATOM 701 O O . ALA A 1 87 ? 1.553 3.185 -16.276 1.00 94.81 87 ALA A O 1
ATOM 702 N N . ALA A 1 88 ? -0.002 4.588 -17.092 1.00 94.75 88 ALA A N 1
ATOM 703 C CA . ALA A 1 88 ? -0.964 3.550 -17.449 1.00 94.75 88 ALA A CA 1
ATOM 704 C C . ALA A 1 88 ? -0.450 2.657 -18.590 1.00 94.75 88 ALA A C 1
ATOM 706 O O . ALA A 1 88 ? -0.501 1.435 -18.464 1.00 94.75 88 ALA A O 1
ATOM 707 N N . GLU A 1 89 ? 0.136 3.236 -19.642 1.00 93.75 89 GLU A N 1
ATOM 708 C CA . GLU A 1 89 ? 0.758 2.463 -20.724 1.00 93.75 89 GLU A CA 1
ATOM 709 C C . GLU A 1 89 ? 1.891 1.561 -20.218 1.00 93.75 89 GLU A C 1
ATOM 711 O O . GLU A 1 89 ? 2.002 0.398 -20.613 1.00 93.75 89 GLU A O 1
ATOM 716 N N . ILE A 1 90 ? 2.745 2.083 -19.330 1.00 94.88 90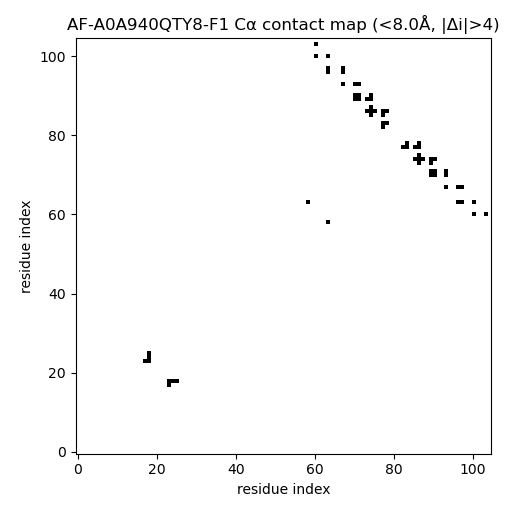 ILE A N 1
ATOM 717 C CA . ILE A 1 90 ? 3.851 1.312 -18.752 1.00 94.88 90 ILE A CA 1
ATOM 718 C C . ILE A 1 90 ? 3.314 0.171 -17.878 1.00 94.88 90 ILE A C 1
ATOM 720 O O . ILE A 1 90 ? 3.831 -0.946 -17.949 1.00 94.88 90 ILE A O 1
ATOM 724 N N . ARG A 1 91 ? 2.255 0.412 -17.095 1.00 94.38 91 ARG A N 1
ATOM 725 C CA . ARG A 1 91 ? 1.578 -0.633 -16.313 1.00 94.38 91 ARG A CA 1
ATOM 726 C C . ARG A 1 91 ? 1.067 -1.758 -17.215 1.00 94.38 91 ARG A C 1
ATOM 728 O O . ARG A 1 91 ? 1.279 -2.927 -16.901 1.00 94.38 91 ARG A O 1
ATOM 735 N N . ASP A 1 92 ? 0.434 -1.425 -18.334 1.00 93.75 92 ASP A N 1
ATOM 736 C CA . ASP A 1 92 ? -0.127 -2.430 -19.241 1.00 93.75 92 ASP A CA 1
ATOM 737 C C . ASP A 1 92 ? 0.979 -3.233 -19.944 1.00 93.75 92 ASP A C 1
ATOM 739 O O . ASP A 1 92 ? 0.852 -4.446 -20.122 1.00 93.75 92 ASP A O 1
ATOM 743 N N . LYS A 1 93 ? 2.119 -2.599 -20.256 1.00 90.88 93 LYS A N 1
ATOM 744 C CA . LYS A 1 93 ? 3.332 -3.293 -20.729 1.00 90.88 93 LYS A CA 1
ATOM 745 C C . LYS A 1 93 ? 3.895 -4.253 -19.678 1.00 90.88 93 LYS A C 1
ATOM 747 O O . LYS A 1 93 ? 4.232 -5.383 -20.023 1.00 90.88 93 LYS A O 1
ATOM 752 N N . ILE A 1 94 ? 3.967 -3.838 -18.408 1.00 92.12 94 ILE A N 1
ATOM 753 C CA . ILE A 1 94 ? 4.401 -4.706 -17.299 1.00 92.12 94 ILE A CA 1
ATOM 754 C C . ILE A 1 94 ? 3.487 -5.929 -17.192 1.00 92.12 94 ILE A C 1
ATOM 756 O O . ILE A 1 94 ? 3.994 -7.043 -17.121 1.00 92.12 94 ILE A O 1
ATOM 760 N N . HIS A 1 95 ? 2.165 -5.741 -17.246 1.00 90.12 95 HIS A N 1
ATOM 761 C CA . HIS A 1 95 ? 1.214 -6.853 -17.181 1.00 90.12 95 HIS A CA 1
ATOM 762 C C . HIS A 1 95 ? 1.399 -7.855 -18.322 1.00 90.12 95 HIS A C 1
ATOM 764 O O . HIS A 1 95 ? 1.427 -9.055 -18.071 1.00 90.12 95 HIS A O 1
ATOM 770 N N . ARG A 1 96 ? 1.598 -7.386 -19.561 1.00 87.31 96 ARG A N 1
ATOM 771 C CA . ARG A 1 96 ? 1.875 -8.279 -20.699 1.00 87.31 96 ARG A CA 1
ATOM 772 C C . ARG A 1 96 ? 3.154 -9.093 -20.494 1.00 87.31 96 ARG A C 1
ATOM 774 O O . ARG A 1 96 ? 3.165 -10.281 -20.801 1.00 87.31 96 ARG A O 1
ATOM 781 N N . LEU A 1 97 ? 4.212 -8.475 -19.963 1.00 86.06 97 LEU A N 1
ATOM 782 C CA . LEU A 1 97 ? 5.474 -9.163 -19.673 1.00 86.06 97 LEU A CA 1
ATOM 783 C C . LEU A 1 97 ? 5.328 -10.193 -18.543 1.00 86.06 97 LEU A C 1
ATOM 785 O O . LEU A 1 97 ? 5.838 -11.302 -18.673 1.00 86.06 97 LEU A O 1
ATOM 789 N N . GLU A 1 98 ? 4.601 -9.858 -17.473 1.00 85.31 98 GLU A N 1
ATOM 790 C CA . GLU A 1 98 ? 4.299 -10.780 -16.366 1.00 85.31 98 GLU A CA 1
ATOM 791 C C . GLU A 1 98 ? 3.440 -11.971 -16.847 1.00 85.31 98 GLU A C 1
ATOM 793 O O . GLU A 1 98 ? 3.691 -13.114 -16.469 1.00 85.31 98 GLU A O 1
ATOM 798 N N . GLU A 1 99 ? 2.468 -11.744 -17.740 1.00 86.25 99 GLU A N 1
ATOM 799 C CA . GLU A 1 99 ? 1.688 -12.822 -18.364 1.00 86.25 99 GLU A CA 1
ATOM 800 C C . GLU A 1 99 ? 2.533 -13.727 -19.267 1.00 86.25 99 GLU A C 1
ATOM 802 O O . GLU A 1 99 ? 2.313 -14.938 -19.301 1.00 86.25 99 GLU A O 1
ATOM 807 N N . MET A 1 100 ? 3.479 -13.159 -20.020 1.00 80.25 100 MET A N 1
ATOM 808 C CA . MET A 1 100 ? 4.407 -13.937 -20.844 1.00 80.25 100 MET A CA 1
ATOM 809 C C . MET A 1 100 ? 5.333 -14.794 -19.976 1.00 80.25 100 MET A C 1
ATOM 811 O O . MET A 1 100 ? 5.502 -15.972 -20.274 1.00 80.25 100 MET A O 1
ATOM 815 N N . GLU A 1 101 ? 5.874 -14.246 -18.883 1.00 79.88 101 GLU A N 1
ATOM 816 C CA . GLU A 1 101 ? 6.682 -15.001 -17.914 1.00 79.88 101 GLU A CA 1
ATOM 817 C C . GLU A 1 101 ? 5.899 -16.190 -17.342 1.00 79.88 101 GLU A C 1
ATOM 819 O O . GLU A 1 101 ? 6.400 -17.313 -17.338 1.00 79.88 101 GLU A O 1
ATOM 824 N N . LEU A 1 102 ? 4.643 -15.962 -16.942 1.00 79.69 102 LEU A N 1
ATOM 825 C CA . LEU A 1 102 ? 3.777 -16.993 -16.365 1.00 79.69 102 LEU A CA 1
ATOM 826 C C . LEU A 1 102 ? 3.359 -18.074 -17.374 1.00 79.69 102 LEU A C 1
ATOM 828 O O . LEU A 1 102 ? 3.137 -19.213 -16.986 1.00 79.69 102 LEU A O 1
ATOM 832 N N . LYS A 1 103 ? 3.208 -17.736 -18.661 1.00 75.00 103 LYS A N 1
ATOM 833 C CA . LYS A 1 103 ? 2.870 -18.712 -19.715 1.00 75.00 103 LYS A CA 1
ATOM 834 C C . LYS A 1 103 ? 4.056 -19.591 -20.116 1.00 75.00 103 LYS A C 1
ATOM 836 O O . LYS A 1 103 ? 3.841 -20.644 -20.712 1.00 75.00 103 LYS A O 1
ATOM 841 N N . ILE A 1 104 ? 5.279 -19.124 -19.871 1.00 66.19 104 ILE A N 1
ATOM 842 C CA . ILE A 1 104 ? 6.516 -19.807 -20.266 1.00 66.19 104 ILE A CA 1
ATOM 843 C C . ILE A 1 104 ? 7.110 -20.631 -19.106 1.00 66.19 104 ILE A C 1
ATOM 845 O O . ILE A 1 104 ? 7.810 -21.610 -19.372 1.00 66.19 104 ILE A O 1
ATOM 849 N N . GLY A 1 105 ? 6.849 -20.248 -17.850 1.00 54.03 105 GLY A N 1
ATOM 850 C CA . GLY A 1 105 ? 7.218 -21.005 -16.643 1.00 54.03 105 GLY A CA 1
ATOM 851 C C . GLY A 1 105 ? 6.251 -22.134 -16.313 1.00 54.03 105 GLY A C 1
ATOM 852 O O . GLY A 1 105 ? 6.750 -23.216 -15.929 1.00 54.03 105 GLY A O 1
#

Nearest PDB structures (foldseek):
  8wtc-assembly2_D  TM=6.076E-01  e=3.770E-01  Bacillus subtilis subsp. subtilis str. 168
  5lbh-assembly1_A  TM=3.404E-01  e=8.914E-01  Helicobacter cinaedi

Solvent-accessible surface area (backbone atoms only — not comparable to full-atom values): 6573 Å² total; per-residue (Å²): 114,68,66,62,53,52,51,50,54,54,52,48,53,54,52,52,52,52,24,63,78,68,71,53,76,91,72,83,86,82,73,83,78,75,64,71,60,59,70,61,56,73,74,72,66,79,80,71,84,82,85,73,80,96,81,79,75,86,70,56,77,84,49,51,66,58,51,43,52,51,45,56,51,51,27,51,51,31,47,74,72,67,36,54,68,61,20,50,55,42,51,54,52,43,50,55,51,54,53,51,52,63,74,72,107

Radius of gyration: 24.17 Å; Cα contacts (8 Å, |Δi|>4): 33; chains: 1; bounding box: 36×35×67 Å

Foldseek 3Di:
DVVVVVVVVVVVVVVVVVCVVVVNDDDDDDDDPPPPVVVVVVPPDPPDPPPDDDDDDDPPLVCLVVVLVVLVVVLVVCVVVVVPVSNVVSVVVSVVSVVVNVVVD